Protein AF-A0A367M8P6-F1 (afdb_monomer_lite)

pLDDT: mean 71.66, std 14.02, range [35.97, 88.62]

Radius of gyration: 14.67 Å; chains: 1; bounding box: 43×22×36 Å

Sequence (112 aa):
GTRPGEFARYAAARPSLGWRDGATLGERAGLEQRLRGKRAELLLWRGSAEPASPRGSLKAEPGQAMARLVDDLRRVAGLTLDFQPLDGLGHGETLGASLRLLLARPAVERQR

InterPro domains:
  IPR029058 Alpha/Beta hydrol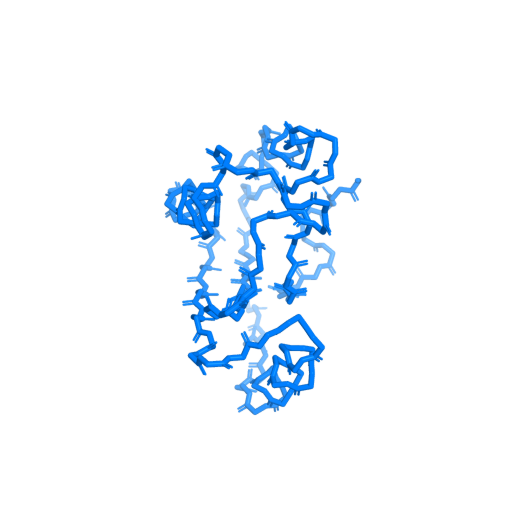ase fold [G3DSA:3.40.50.1820] (1-109)
  IPR029058 Alpha/Beta hydrolase fold [SSF53474] (3-101)
  IPR052558 Siderophore Hydrolyzing Esterase D [PTHR40841] (2-105)

Structure (mmCIF, N/CA/C/O backbone):
data_AF-A0A367M8P6-F1
#
_entry.id   AF-A0A367M8P6-F1
#
loop_
_atom_site.group_PDB
_atom_site.id
_atom_site.type_symbol
_atom_site.label_atom_id
_atom_site.label_alt_id
_atom_site.label_comp_id
_atom_site.label_asym_id
_atom_site.label_entity_id
_atom_site.label_seq_id
_atom_site.pdbx_PDB_ins_code
_atom_site.Cartn_x
_atom_site.Cartn_y
_atom_site.Cartn_z
_atom_site.occupancy
_atom_site.B_iso_or_equiv
_atom_site.auth_seq_id
_atom_site.auth_comp_id
_atom_site.auth_asym_id
_atom_site.auth_atom_id
_atom_site.pdbx_PDB_model_num
ATOM 1 N N . GLY A 1 1 ? 2.091 14.626 7.775 1.00 40.69 1 GLY A N 1
ATOM 2 C CA . GLY A 1 1 ? 1.081 14.882 8.824 1.00 40.69 1 GLY A CA 1
ATOM 3 C C . GLY A 1 1 ? -0.069 13.914 8.676 1.00 40.69 1 GLY A C 1
ATOM 4 O O . GLY A 1 1 ? -1.047 14.238 8.022 1.00 40.69 1 GLY A O 1
ATOM 5 N N . THR A 1 2 ? 0.059 12.708 9.221 1.00 49.59 2 THR A N 1
ATOM 6 C CA . THR A 1 2 ? -0.939 11.644 9.068 1.00 49.59 2 THR A CA 1
ATOM 7 C C . THR A 1 2 ? -1.722 11.476 10.372 1.00 49.59 2 THR A C 1
ATOM 9 O O . THR A 1 2 ? -1.178 11.060 11.398 1.00 49.59 2 THR A O 1
ATOM 12 N N . ARG A 1 3 ? -3.007 11.858 10.348 1.00 50.59 3 ARG A N 1
ATOM 13 C CA . ARG A 1 3 ? -3.980 11.637 11.429 1.00 50.59 3 ARG A CA 1
ATOM 14 C C . ARG A 1 3 ? -4.764 10.351 11.133 1.00 50.59 3 ARG A C 1
ATOM 16 O O . ARG A 1 3 ? -5.726 10.397 10.367 1.00 50.59 3 ARG A O 1
ATOM 23 N N . PRO A 1 4 ? -4.368 9.189 11.677 1.00 55.75 4 PRO A N 1
ATOM 24 C CA . PRO A 1 4 ? -5.129 7.964 11.467 1.00 55.75 4 PRO A CA 1
ATOM 25 C C . PRO A 1 4 ? -6.505 8.065 12.154 1.00 55.75 4 PRO A C 1
ATOM 27 O O . PRO A 1 4 ? -6.616 8.391 13.343 1.00 55.75 4 PRO A O 1
ATOM 30 N N . GLY A 1 5 ? -7.558 7.808 11.374 1.00 55.72 5 GLY A N 1
ATOM 31 C CA . GLY A 1 5 ? -8.959 7.841 11.808 1.00 55.72 5 GLY A CA 1
ATOM 32 C C . GLY A 1 5 ? -9.815 8.964 11.214 1.00 55.72 5 GLY A C 1
ATOM 33 O O . GLY A 1 5 ? -11.004 8.994 11.500 1.00 55.72 5 GLY A O 1
ATOM 34 N N . GLU A 1 6 ? -9.257 9.861 10.391 1.00 64.19 6 GLU A N 1
ATOM 35 C CA . GLU A 1 6 ? -10.076 10.762 9.550 1.00 64.19 6 GLU A CA 1
ATOM 36 C C . GLU A 1 6 ? -10.755 9.999 8.400 1.00 64.19 6 GLU A C 1
ATOM 38 O O . GLU A 1 6 ? -11.831 10.382 7.947 1.00 64.19 6 GLU A O 1
ATOM 43 N N . PHE A 1 7 ? -10.158 8.885 7.966 1.00 63.72 7 PHE A N 1
ATOM 44 C CA . PHE A 1 7 ? -10.693 8.017 6.922 1.00 63.72 7 PHE A CA 1
ATOM 45 C C . PHE A 1 7 ? -10.653 6.559 7.380 1.00 63.72 7 PHE A C 1
ATOM 47 O O . PHE A 1 7 ? -9.707 6.129 8.041 1.00 63.72 7 PHE A O 1
ATOM 54 N N . ALA A 1 8 ? -11.672 5.785 7.004 1.00 61.12 8 ALA A N 1
ATOM 55 C CA . ALA A 1 8 ? -11.732 4.353 7.297 1.00 61.12 8 ALA A CA 1
ATOM 56 C C . ALA A 1 8 ? -10.796 3.523 6.391 1.00 61.12 8 ALA A C 1
ATOM 58 O O . ALA A 1 8 ? -10.319 2.463 6.796 1.00 61.12 8 ALA A O 1
ATOM 59 N N . ARG A 1 9 ? -10.494 4.026 5.185 1.00 73.19 9 ARG A N 1
ATOM 60 C CA . ARG A 1 9 ? -9.628 3.382 4.189 1.00 73.19 9 ARG A CA 1
ATOM 61 C C . ARG A 1 9 ? -8.685 4.403 3.560 1.00 73.19 9 ARG A C 1
ATOM 63 O O . ARG A 1 9 ? -9.124 5.450 3.092 1.00 73.19 9 ARG A O 1
ATOM 70 N N . TYR A 1 10 ? -7.405 4.061 3.516 1.00 75.19 10 TYR A N 1
ATOM 71 C CA . TYR A 1 10 ? -6.345 4.816 2.863 1.00 75.19 10 TYR A CA 1
ATOM 72 C C . TYR A 1 10 ? -5.849 4.024 1.651 1.00 75.19 10 TYR A C 1
ATOM 74 O O . TYR A 1 10 ? -5.567 2.833 1.749 1.00 75.19 10 TYR A O 1
ATOM 82 N N . ALA A 1 11 ? -5.742 4.679 0.499 1.00 73.75 11 ALA A N 1
ATOM 83 C CA . ALA A 1 11 ? -5.257 4.073 -0.735 1.00 73.75 11 ALA A CA 1
ATOM 84 C C . ALA A 1 11 ? -4.018 4.835 -1.204 1.00 73.75 11 ALA A C 1
ATOM 86 O O . ALA A 1 11 ? -4.106 6.014 -1.545 1.00 73.75 11 ALA A O 1
ATOM 87 N N . ALA A 1 12 ? -2.864 4.171 -1.207 1.00 72.50 12 ALA A N 1
ATOM 88 C CA . ALA A 1 12 ? -1.616 4.746 -1.684 1.00 72.50 12 ALA A CA 1
ATOM 89 C C . ALA A 1 12 ? -1.101 3.934 -2.875 1.00 72.50 12 ALA A C 1
ATOM 91 O O . ALA A 1 12 ? -0.395 2.933 -2.742 1.00 72.50 12 ALA A O 1
ATOM 92 N N . ALA A 1 13 ? -1.450 4.405 -4.069 1.00 58.03 13 ALA A N 1
ATOM 93 C CA . ALA A 1 13 ? -0.777 3.998 -5.286 1.00 58.03 13 ALA A CA 1
ATOM 94 C C . ALA A 1 13 ? 0.580 4.707 -5.326 1.00 58.03 13 ALA A C 1
ATOM 96 O O . ALA A 1 13 ? 0.627 5.931 -5.435 1.00 58.03 13 ALA A O 1
ATOM 97 N N . ARG A 1 14 ? 1.676 3.941 -5.255 1.00 59.44 14 ARG A N 1
ATOM 98 C CA . ARG A 1 14 ? 3.052 4.451 -5.385 1.00 59.44 14 ARG A CA 1
ATOM 99 C C . ARG A 1 14 ? 3.485 5.429 -4.282 1.00 59.44 14 ARG A C 1
ATOM 101 O O . ARG A 1 14 ? 3.720 6.615 -4.535 1.00 59.44 14 ARG A O 1
ATOM 108 N N . PRO A 1 15 ? 3.676 4.965 -3.042 1.00 57.00 15 PRO A N 1
ATOM 109 C CA . PRO A 1 15 ? 4.394 5.790 -2.090 1.00 57.00 15 PRO A CA 1
ATOM 110 C C . PRO A 1 15 ? 5.809 6.037 -2.636 1.00 57.00 15 PRO A C 1
ATOM 112 O O . PRO A 1 15 ? 6.541 5.097 -2.952 1.00 57.00 15 PRO A O 1
ATOM 115 N N . SER A 1 16 ? 6.194 7.305 -2.770 1.00 52.66 16 SER A N 1
ATOM 116 C CA . SER A 1 16 ? 7.558 7.714 -3.116 1.00 52.66 16 SER A CA 1
ATOM 117 C C . SER A 1 16 ? 8.495 7.404 -1.948 1.00 52.66 16 SER A C 1
ATOM 119 O O . SER A 1 16 ? 8.939 8.301 -1.238 1.00 52.66 16 SER A O 1
ATOM 121 N N . LEU A 1 17 ? 8.791 6.122 -1.726 1.00 55.44 17 LEU A N 1
ATOM 122 C CA . LEU A 1 17 ? 9.611 5.652 -0.604 1.00 55.44 17 LEU A CA 1
ATOM 123 C C . LEU A 1 17 ? 11.067 6.142 -0.685 1.00 55.44 17 LEU A C 1
ATOM 125 O O . LEU A 1 17 ? 11.770 6.127 0.319 1.00 55.44 17 LEU A O 1
ATOM 129 N N . GLY A 1 18 ? 11.501 6.619 -1.858 1.00 45.41 18 GLY A N 1
ATOM 130 C CA . GLY A 1 18 ? 12.795 7.272 -2.075 1.00 45.41 18 GLY A CA 1
ATOM 131 C C . GLY A 1 18 ? 12.803 8.795 -1.870 1.00 45.41 18 GLY A C 1
ATOM 132 O O . GLY A 1 18 ? 13.836 9.422 -2.088 1.00 45.41 18 GLY A O 1
ATOM 133 N N . TRP A 1 19 ? 11.685 9.426 -1.490 1.00 35.97 19 TRP A N 1
ATOM 134 C CA . TRP A 1 19 ? 11.669 10.860 -1.186 1.00 35.97 19 TRP A CA 1
ATOM 135 C C . TRP A 1 19 ? 12.176 11.087 0.249 1.00 35.97 19 TRP A C 1
ATOM 137 O O . TRP A 1 19 ? 11.569 10.616 1.210 1.00 35.97 19 TRP A O 1
ATOM 147 N N . ARG A 1 20 ? 13.309 11.797 0.382 1.00 38.25 20 ARG A N 1
ATOM 148 C CA . ARG A 1 20 ? 14.020 12.105 1.646 1.00 38.25 20 ARG A CA 1
ATOM 149 C C . ARG A 1 20 ? 14.470 10.869 2.444 1.00 38.25 20 ARG A C 1
ATOM 151 O O . ARG A 1 20 ? 14.116 10.759 3.612 1.00 38.25 20 ARG A O 1
ATOM 158 N N . ASP A 1 21 ? 15.206 9.941 1.829 1.00 46.28 21 ASP A N 1
ATOM 159 C CA . ASP A 1 21 ? 15.840 8.798 2.525 1.00 46.28 21 ASP A CA 1
ATOM 160 C C . ASP A 1 21 ? 14.887 8.001 3.438 1.00 46.28 21 ASP A C 1
ATOM 162 O O . ASP A 1 21 ? 15.244 7.560 4.529 1.00 46.28 21 ASP A O 1
ATOM 166 N N . GLY A 1 22 ? 13.629 7.841 3.015 1.00 47.88 22 GLY A N 1
ATOM 167 C CA . GLY A 1 22 ? 12.617 7.171 3.823 1.00 47.88 22 GLY A CA 1
ATOM 168 C C . GLY A 1 22 ? 12.049 8.026 4.961 1.00 47.88 22 GLY A C 1
ATOM 169 O O . GLY A 1 22 ? 11.609 7.470 5.956 1.00 47.88 22 GLY A O 1
ATOM 170 N N . ALA A 1 23 ? 11.976 9.356 4.854 1.00 42.50 23 ALA A N 1
ATOM 171 C CA . ALA A 1 23 ? 11.355 10.210 5.881 1.00 42.50 23 ALA A CA 1
ATOM 172 C C . ALA A 1 23 ? 9.886 9.842 6.193 1.00 42.50 23 ALA A C 1
ATOM 174 O O . ALA A 1 23 ? 9.430 10.014 7.323 1.00 42.50 23 ALA A O 1
ATOM 175 N N . THR A 1 24 ? 9.150 9.253 5.242 1.00 50.53 24 THR A N 1
ATOM 176 C CA . THR A 1 24 ? 7.814 8.674 5.497 1.00 50.53 24 THR A CA 1
ATOM 177 C C . THR A 1 24 ? 7.868 7.507 6.494 1.00 50.53 24 THR A C 1
ATOM 179 O O . THR A 1 24 ? 6.885 7.227 7.174 1.00 50.53 24 THR A O 1
ATOM 182 N N . LEU A 1 25 ? 9.025 6.854 6.645 1.00 51.28 25 LEU A N 1
ATOM 183 C CA . LEU A 1 25 ? 9.255 5.808 7.637 1.00 51.28 25 LEU A CA 1
ATOM 184 C C . LEU A 1 25 ? 9.284 6.362 9.069 1.00 51.28 25 LEU A C 1
ATOM 186 O O . LEU A 1 25 ? 8.908 5.635 9.987 1.00 51.28 25 LEU A O 1
ATOM 190 N N . GLY A 1 26 ? 9.678 7.629 9.254 1.00 47.56 26 GLY A N 1
ATOM 191 C CA . GLY A 1 26 ? 9.657 8.329 10.542 1.00 47.56 26 GLY A CA 1
ATOM 192 C C . GLY A 1 26 ? 8.242 8.691 11.003 1.00 47.56 26 GLY A C 1
ATOM 193 O O . GLY A 1 26 ? 7.938 8.597 12.189 1.00 47.56 26 GLY A O 1
ATOM 194 N N . GLU A 1 27 ? 7.324 8.983 10.070 1.00 54.19 27 GLU A N 1
ATOM 195 C CA . GLU A 1 27 ? 5.903 9.200 10.391 1.00 54.19 27 GLU A CA 1
ATOM 196 C C . GLU A 1 27 ? 5.184 7.918 10.862 1.00 54.19 27 GLU A C 1
ATOM 198 O O . GLU A 1 27 ? 4.057 8.003 11.356 1.00 54.19 27 GLU A O 1
ATOM 203 N N . ARG A 1 28 ? 5.823 6.741 10.761 1.00 59.38 28 ARG A N 1
ATOM 204 C CA . ARG A 1 28 ? 5.303 5.460 11.276 1.00 59.38 28 ARG A CA 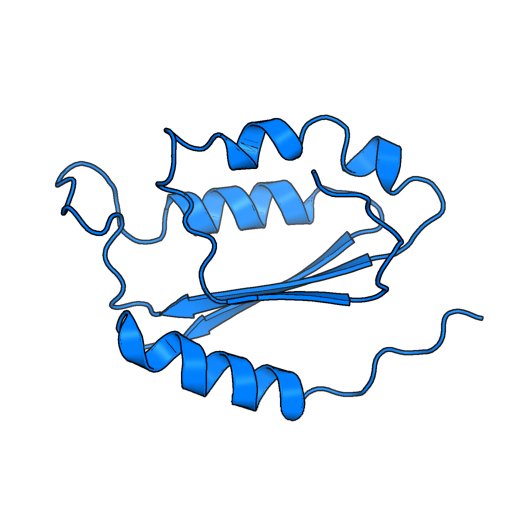1
ATOM 205 C C . ARG A 1 28 ? 5.491 5.301 12.781 1.00 59.38 28 AR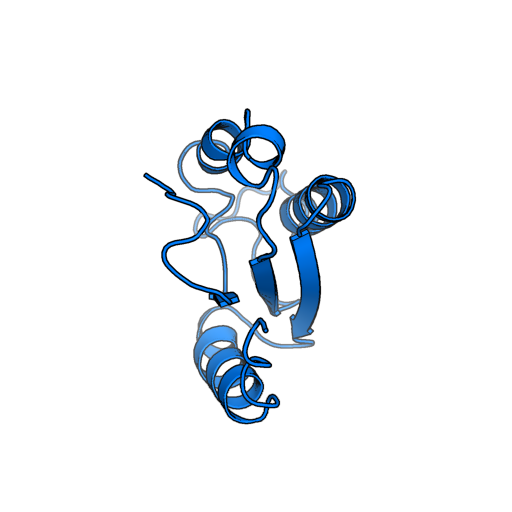G A C 1
ATOM 207 O O . ARG A 1 28 ? 4.739 4.547 13.397 1.00 59.38 28 ARG A O 1
ATOM 214 N N . ALA A 1 29 ? 6.466 5.989 13.381 1.00 60.66 29 ALA A N 1
ATOM 215 C CA . ALA A 1 29 ? 6.691 5.918 14.820 1.00 60.66 29 ALA A CA 1
ATOM 216 C C . ALA A 1 29 ? 5.409 6.354 15.556 1.00 60.66 29 ALA A C 1
ATOM 218 O O . ALA A 1 29 ? 4.874 7.444 15.338 1.00 60.66 29 ALA A O 1
ATOM 219 N N . GLY A 1 30 ? 4.843 5.449 16.357 1.00 66.56 30 GLY A N 1
ATOM 220 C CA . GLY A 1 30 ? 3.575 5.669 17.054 1.00 66.56 30 GLY A CA 1
ATOM 221 C C . GLY A 1 30 ? 2.309 5.512 16.199 1.00 66.56 30 GLY A C 1
ATOM 222 O O . GLY A 1 30 ? 1.249 5.941 16.646 1.00 66.56 30 GLY A O 1
ATOM 223 N N . LEU A 1 31 ? 2.369 4.928 14.992 1.00 71.19 31 LEU A N 1
ATOM 224 C CA . LEU A 1 31 ? 1.167 4.592 14.208 1.00 71.19 31 LEU A CA 1
ATOM 225 C C . LEU A 1 31 ? 0.250 3.642 14.988 1.00 71.19 31 LEU A C 1
ATOM 227 O O . LEU A 1 31 ? -0.939 3.912 15.111 1.00 71.19 31 LEU A O 1
ATOM 231 N N . GLU A 1 32 ? 0.816 2.587 15.573 1.00 72.38 32 GLU A N 1
ATOM 232 C CA . GLU A 1 32 ? 0.080 1.644 16.421 1.00 72.38 32 GLU A CA 1
ATOM 233 C C . GLU A 1 32 ? -0.580 2.355 17.609 1.00 72.38 32 GLU A C 1
ATOM 235 O O . GLU A 1 32 ? -1.763 2.167 17.882 1.00 72.38 32 GLU A O 1
ATOM 240 N N . GLN A 1 33 ? 0.149 3.259 18.271 1.00 73.94 33 GLN A N 1
ATOM 241 C CA . GLN A 1 33 ? -0.393 4.039 19.382 1.00 73.94 33 GLN A CA 1
ATOM 242 C C . GLN A 1 33 ? -1.545 4.951 18.943 1.00 73.94 33 GLN A C 1
ATOM 244 O O . GLN A 1 33 ? -2.527 5.084 19.669 1.00 73.94 33 GLN A O 1
ATOM 249 N N . ARG A 1 34 ? -1.458 5.538 17.745 1.00 73.50 34 ARG A N 1
ATOM 250 C CA . ARG A 1 34 ? -2.517 6.374 17.165 1.00 73.50 34 ARG A CA 1
ATOM 251 C C . ARG A 1 34 ? -3.714 5.566 16.637 1.00 73.50 34 ARG A C 1
ATOM 253 O O . ARG A 1 34 ? -4.805 6.125 16.523 1.00 73.50 34 ARG A O 1
ATOM 260 N N . LEU A 1 35 ? -3.522 4.281 16.328 1.00 75.50 35 LEU A N 1
ATOM 261 C CA . LEU A 1 35 ? -4.572 3.338 15.928 1.00 75.50 35 LEU A CA 1
ATOM 262 C C . LEU A 1 35 ? -5.224 2.612 17.111 1.00 75.50 35 LEU A C 1
ATOM 264 O O . LEU A 1 35 ? -6.201 1.897 16.905 1.00 75.50 35 LEU A O 1
ATOM 268 N N . ARG A 1 36 ? -4.759 2.804 18.353 1.00 77.62 36 ARG A N 1
ATOM 269 C CA . ARG A 1 36 ? -5.405 2.204 19.531 1.00 77.62 36 ARG A CA 1
ATOM 270 C C . ARG A 1 36 ? -6.896 2.548 19.574 1.00 77.62 36 ARG A C 1
ATOM 272 O O . ARG A 1 36 ? -7.273 3.717 19.555 1.00 77.62 36 ARG A O 1
ATOM 279 N N . GLY A 1 37 ? -7.734 1.512 19.635 1.00 76.19 37 GLY A N 1
ATOM 280 C CA . GLY A 1 37 ? -9.195 1.641 19.648 1.00 76.19 37 GLY A CA 1
ATOM 281 C C . GLY A 1 37 ? -9.825 1.997 18.295 1.00 76.19 37 GLY A C 1
ATOM 282 O O . GLY A 1 37 ? -11.028 2.230 18.238 1.00 76.19 37 GLY A O 1
ATOM 283 N N . LYS A 1 38 ? -9.045 2.033 17.208 1.00 78.81 38 LYS A N 1
ATOM 284 C CA . LYS A 1 38 ? -9.505 2.324 15.845 1.00 78.81 38 LYS A CA 1
ATOM 285 C C . LYS A 1 38 ? -9.125 1.180 14.910 1.00 78.81 38 LYS A C 1
ATOM 287 O O . LYS A 1 38 ? -8.167 0.453 15.154 1.00 78.81 38 LYS A O 1
ATOM 292 N N . ARG A 1 39 ? -9.864 1.037 13.810 1.00 80.31 39 ARG A N 1
ATOM 293 C CA . ARG A 1 39 ? -9.476 0.165 12.695 1.00 80.31 39 ARG A CA 1
ATOM 294 C C . ARG A 1 39 ? -9.292 1.010 11.447 1.00 80.31 39 ARG A C 1
ATOM 296 O O . ARG A 1 39 ? -10.120 1.881 11.180 1.00 80.31 39 ARG A O 1
ATOM 303 N N . ALA A 1 40 ? -8.224 0.742 10.709 1.00 80.56 40 ALA A N 1
ATOM 304 C CA . ALA A 1 40 ? -7.944 1.371 9.427 1.00 80.56 40 ALA A CA 1
ATOM 305 C C . ALA A 1 40 ? -7.575 0.306 8.394 1.00 80.56 40 ALA A C 1
ATOM 307 O O . ALA A 1 40 ? -6.945 -0.698 8.725 1.00 80.56 40 ALA A O 1
ATOM 308 N N . GLU A 1 41 ? -7.947 0.545 7.144 1.00 83.06 41 GLU A N 1
ATOM 309 C CA . GLU A 1 41 ? -7.519 -0.261 6.003 1.00 83.06 41 GLU A CA 1
ATOM 310 C C . GLU A 1 41 ? -6.519 0.534 5.157 1.00 83.06 41 GLU A C 1
ATOM 312 O O . GLU A 1 41 ? -6.729 1.722 4.899 1.00 83.06 41 GLU A O 1
ATOM 317 N N . LEU A 1 42 ? -5.434 -0.107 4.727 1.00 83.62 42 LEU A N 1
ATOM 318 C CA . LEU A 1 42 ? -4.425 0.468 3.846 1.00 83.62 42 LEU A CA 1
ATOM 319 C C . LEU A 1 42 ? -4.243 -0.415 2.610 1.00 83.62 42 LEU A C 1
ATOM 321 O O . LEU A 1 42 ? -3.874 -1.583 2.712 1.00 83.62 42 LEU A O 1
ATOM 325 N N . LEU A 1 43 ? -4.470 0.183 1.445 1.00 85.50 43 LEU A N 1
ATOM 326 C CA . LEU A 1 43 ? -4.275 -0.431 0.137 1.00 85.50 43 LEU A CA 1
ATOM 327 C C . LEU A 1 43 ? -3.000 0.116 -0.506 1.00 85.50 43 LEU A C 1
ATOM 329 O O . LEU A 1 43 ? -2.841 1.336 -0.632 1.00 85.50 43 LEU A O 1
ATOM 333 N N . LEU A 1 44 ? -2.109 -0.781 -0.924 1.00 85.62 44 LEU A N 1
ATOM 334 C CA . LEU A 1 44 ? -0.832 -0.460 -1.554 1.00 85.62 44 LEU A CA 1
ATOM 335 C C . LEU A 1 44 ? -0.706 -1.144 -2.917 1.00 85.62 44 LEU A C 1
ATOM 337 O O . LEU A 1 44 ? -0.909 -2.349 -3.043 1.00 85.62 44 LEU A O 1
ATOM 341 N N . TRP A 1 45 ? -0.271 -0.380 -3.920 1.00 85.00 45 TRP A N 1
ATOM 342 C CA . TRP A 1 45 ? 0.072 -0.904 -5.245 1.00 85.00 45 TRP A CA 1
ATOM 343 C C . TRP A 1 45 ? 1.445 -0.422 -5.696 1.00 85.00 45 TRP A C 1
ATOM 345 O O . TRP A 1 45 ? 1.823 0.732 -5.455 1.00 85.00 45 TRP A O 1
ATOM 355 N N . ARG A 1 46 ? 2.168 -1.303 -6.392 1.00 84.62 46 ARG A N 1
ATOM 356 C CA . ARG A 1 46 ? 3.442 -1.003 -7.054 1.00 84.62 46 ARG A CA 1
ATOM 357 C C . ARG A 1 46 ? 3.564 -1.805 -8.345 1.00 84.62 46 ARG A C 1
ATOM 359 O O . ARG A 1 46 ? 3.399 -3.021 -8.317 1.00 84.62 46 ARG A O 1
ATOM 366 N N . GLY A 1 47 ? 3.906 -1.139 -9.439 1.00 84.62 47 GLY A N 1
ATOM 367 C CA . GLY A 1 47 ? 4.272 -1.787 -10.692 1.00 84.62 47 GLY A CA 1
ATOM 368 C C . GLY A 1 47 ? 5.603 -2.529 -10.576 1.00 84.62 47 GLY A C 1
ATOM 369 O O . GLY A 1 47 ? 6.561 -2.011 -9.990 1.00 84.62 47 GLY A O 1
ATOM 370 N N . SER A 1 48 ? 5.685 -3.754 -11.097 1.00 81.50 48 SER A N 1
ATOM 371 C CA . SER A 1 48 ? 6.919 -4.548 -11.005 1.00 81.50 48 SER A CA 1
ATOM 372 C C . SER A 1 48 ? 8.048 -4.000 -11.886 1.00 81.50 48 SER A C 1
ATOM 374 O O . SER A 1 48 ? 9.214 -4.170 -11.535 1.00 81.50 48 SER A O 1
ATOM 376 N N . ALA A 1 49 ? 7.718 -3.250 -12.945 1.00 81.31 49 ALA A N 1
ATOM 377 C CA . ALA A 1 49 ? 8.682 -2.566 -13.809 1.00 81.31 49 ALA A CA 1
ATOM 378 C C . ALA A 1 49 ? 9.051 -1.151 -13.314 1.00 81.31 49 ALA A C 1
ATOM 380 O O . ALA A 1 49 ? 9.785 -0.423 -13.985 1.00 81.31 49 ALA A O 1
ATOM 381 N N . GLU A 1 50 ? 8.558 -0.724 -12.144 1.00 77.56 50 GLU A N 1
ATOM 382 C CA . GLU A 1 50 ? 8.942 0.569 -11.575 1.00 77.56 50 GLU A CA 1
ATOM 383 C C . GLU A 1 50 ? 10.397 0.549 -11.071 1.00 77.56 50 GLU A C 1
ATOM 385 O O . GLU A 1 50 ? 10.781 -0.366 -10.329 1.00 77.56 50 GLU A O 1
ATOM 390 N N . PRO A 1 51 ? 11.208 1.581 -11.374 1.00 71.00 51 PRO A N 1
ATOM 391 C CA . PRO A 1 51 ? 12.543 1.706 -10.801 1.00 71.00 51 PRO A CA 1
ATOM 392 C C . PRO A 1 51 ? 12.472 1.971 -9.288 1.00 71.00 51 PRO A C 1
ATOM 394 O O . PRO A 1 51 ? 11.460 2.435 -8.756 1.00 71.00 51 PRO A O 1
ATOM 397 N N . ALA A 1 52 ? 13.562 1.692 -8.569 1.00 68.06 52 ALA A N 1
ATOM 398 C CA . ALA A 1 52 ? 13.652 1.966 -7.131 1.00 68.06 52 ALA A CA 1
ATOM 399 C C . ALA A 1 52 ? 13.630 3.473 -6.803 1.00 68.06 52 ALA A C 1
ATOM 401 O O . ALA A 1 52 ? 13.128 3.876 -5.754 1.00 68.06 52 ALA A O 1
ATOM 402 N N . SER A 1 53 ? 14.154 4.311 -7.701 1.00 65.06 53 SER A N 1
ATOM 403 C CA . SER A 1 53 ? 14.114 5.770 -7.596 1.00 65.06 53 SER A CA 1
ATOM 404 C C . SER A 1 53 ? 14.035 6.418 -8.987 1.00 65.06 53 SER A C 1
ATOM 406 O O . SER A 1 53 ? 14.551 5.847 -9.949 1.00 65.06 53 SER A O 1
ATOM 408 N N . PRO A 1 54 ? 13.441 7.623 -9.122 1.00 60.41 54 PRO A N 1
ATOM 409 C CA . PRO A 1 54 ? 13.324 8.312 -10.414 1.00 60.41 54 PRO A CA 1
ATOM 410 C C . PRO A 1 54 ? 14.677 8.639 -11.052 1.00 60.41 54 PRO A C 1
ATOM 412 O O . PRO A 1 54 ? 14.776 8.779 -12.264 1.00 60.41 54 PRO A O 1
ATOM 415 N N . ARG A 1 55 ? 15.720 8.781 -10.224 1.00 63.22 55 ARG A N 1
ATOM 416 C CA . ARG A 1 55 ? 17.090 9.084 -10.655 1.00 63.22 55 ARG A CA 1
ATOM 417 C C . ARG A 1 55 ? 17.974 7.841 -10.795 1.00 63.22 55 ARG A C 1
ATOM 419 O O . ARG A 1 55 ? 19.165 7.999 -11.020 1.00 63.22 55 ARG A O 1
ATOM 426 N N . GLY A 1 56 ? 17.418 6.633 -10.657 1.00 53.66 56 GLY A N 1
ATOM 427 C CA . GLY A 1 56 ? 18.148 5.388 -10.897 1.00 53.66 56 GLY A CA 1
ATOM 428 C C . GLY A 1 56 ? 19.366 5.224 -9.989 1.00 53.66 56 GLY A C 1
ATOM 429 O O . GLY A 1 56 ? 20.506 5.236 -10.439 1.00 53.66 56 GLY A O 1
ATOM 430 N N . SER A 1 57 ? 19.151 5.057 -8.689 1.00 52.78 57 SER A N 1
ATOM 431 C CA . SER A 1 57 ? 20.225 4.609 -7.800 1.00 52.78 57 SER A CA 1
ATOM 432 C C . SER A 1 57 ? 20.494 3.117 -8.035 1.00 52.78 57 SER A C 1
ATOM 434 O O . SER A 1 57 ? 19.721 2.285 -7.566 1.00 52.78 57 SER A O 1
ATOM 436 N N . LEU A 1 58 ? 21.604 2.785 -8.705 1.00 51.28 58 LEU A N 1
ATOM 437 C CA . LEU A 1 58 ? 22.049 1.411 -9.018 1.00 51.28 58 LEU A CA 1
ATOM 438 C C . LEU A 1 58 ? 22.171 0.472 -7.800 1.00 51.28 58 LEU A C 1
ATOM 440 O O . LEU A 1 58 ? 22.241 -0.736 -7.968 1.00 51.28 58 LEU A O 1
ATOM 444 N N . LYS A 1 59 ? 22.221 1.014 -6.577 1.00 55.34 59 LYS A N 1
ATOM 445 C CA . LYS A 1 59 ? 22.328 0.236 -5.330 1.00 55.34 59 LYS A CA 1
ATOM 446 C C . LYS A 1 59 ? 20.988 -0.173 -4.715 1.00 55.34 59 LYS A C 1
ATOM 448 O O . LYS A 1 59 ? 20.987 -0.925 -3.746 1.00 55.34 59 LYS A O 1
ATOM 453 N N . ALA A 1 60 ? 19.870 0.370 -5.189 1.00 62.06 60 ALA A N 1
ATOM 454 C CA . ALA A 1 60 ? 18.571 0.108 -4.585 1.00 62.06 60 ALA A CA 1
ATOM 455 C C . ALA A 1 60 ? 17.827 -0.952 -5.397 1.00 62.06 60 ALA A C 1
ATOM 457 O O . ALA A 1 60 ? 17.391 -0.677 -6.513 1.00 62.06 60 ALA A O 1
ATOM 458 N N . GLU A 1 61 ? 17.651 -2.135 -4.809 1.00 67.50 61 GLU A N 1
ATOM 459 C CA . GLU A 1 61 ? 16.849 -3.201 -5.405 1.00 67.50 61 GLU A CA 1
ATOM 460 C C . GLU A 1 61 ? 15.389 -2.739 -5.571 1.00 67.50 61 GLU A C 1
ATOM 462 O O . GLU A 1 61 ? 14.729 -2.390 -4.575 1.00 67.50 61 GLU A O 1
ATOM 467 N N . PRO A 1 62 ? 14.857 -2.705 -6.810 1.00 69.69 62 PRO A N 1
ATOM 468 C CA . PRO A 1 62 ? 13.479 -2.316 -7.070 1.00 69.69 62 PRO A CA 1
ATOM 469 C C . PRO A 1 62 ? 12.503 -3.158 -6.244 1.00 69.69 62 PRO A C 1
ATOM 471 O O . PRO A 1 62 ? 12.463 -4.378 -6.332 1.00 69.69 62 PRO A O 1
ATOM 474 N N . GLY A 1 63 ? 11.690 -2.498 -5.420 1.00 72.50 63 GLY A N 1
ATOM 475 C CA . GLY A 1 63 ? 10.657 -3.161 -4.619 1.00 72.50 63 GLY A CA 1
ATOM 476 C C . GLY A 1 63 ? 11.103 -3.636 -3.237 1.00 72.50 63 GLY A C 1
ATOM 477 O O . GLY A 1 63 ? 10.233 -3.842 -2.394 1.00 72.50 63 GLY A O 1
ATOM 478 N N . GLN A 1 64 ? 12.403 -3.693 -2.925 1.00 79.06 64 GLN A N 1
ATOM 479 C CA . GLN A 1 64 ? 12.871 -4.108 -1.593 1.00 79.06 64 GLN A CA 1
ATOM 480 C C . GLN A 1 64 ? 12.354 -3.180 -0.480 1.00 79.06 64 GLN A C 1
ATOM 482 O O . GLN A 1 64 ? 11.922 -3.643 0.575 1.00 79.06 64 GLN A O 1
ATOM 487 N N . ALA A 1 65 ? 12.345 -1.866 -0.723 1.00 75.19 65 ALA A N 1
ATOM 488 C CA . ALA A 1 65 ? 11.793 -0.893 0.221 1.00 75.19 65 ALA A CA 1
ATOM 489 C C . ALA A 1 65 ? 10.283 -1.087 0.449 1.00 75.19 65 ALA A C 1
ATOM 491 O O . ALA A 1 65 ? 9.807 -0.929 1.571 1.00 75.19 65 ALA A O 1
ATOM 492 N N . MET A 1 66 ? 9.540 -1.467 -0.598 1.00 79.44 66 MET A N 1
ATOM 493 C CA . MET A 1 66 ? 8.109 -1.760 -0.495 1.00 79.44 66 MET A CA 1
ATOM 494 C C . MET A 1 66 ? 7.869 -3.053 0.285 1.00 79.44 66 MET A C 1
ATOM 496 O O . MET A 1 66 ? 7.034 -3.063 1.180 1.00 79.44 66 MET A O 1
ATOM 500 N N . ALA A 1 67 ? 8.630 -4.113 0.004 1.00 82.00 67 ALA A N 1
ATOM 501 C CA . ALA A 1 67 ? 8.523 -5.377 0.728 1.00 82.00 67 ALA A CA 1
ATOM 502 C C . ALA A 1 67 ? 8.759 -5.182 2.235 1.00 82.00 67 ALA A C 1
ATOM 504 O O . ALA A 1 67 ? 7.921 -5.570 3.045 1.00 82.00 67 ALA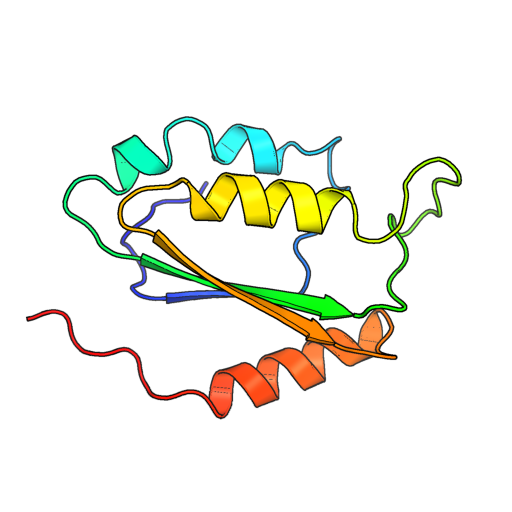 A O 1
ATOM 505 N N . ARG A 1 68 ? 9.833 -4.469 2.609 1.00 81.62 68 ARG A N 1
ATOM 506 C CA . ARG A 1 68 ? 10.115 -4.129 4.015 1.00 81.62 68 ARG A CA 1
ATOM 507 C C . ARG A 1 68 ? 8.989 -3.314 4.650 1.00 81.62 68 ARG A C 1
ATOM 509 O O . ARG A 1 68 ? 8.594 -3.588 5.776 1.00 81.62 68 ARG A O 1
ATOM 516 N N . LEU A 1 69 ? 8.446 -2.333 3.927 1.00 79.50 69 LEU A N 1
ATOM 517 C CA . LEU A 1 69 ? 7.326 -1.533 4.417 1.00 79.50 69 LEU A CA 1
ATOM 518 C C . LEU A 1 69 ? 6.075 -2.386 4.663 1.00 79.50 69 LEU A C 1
ATOM 520 O O . LEU A 1 69 ? 5.415 -2.212 5.683 1.00 79.50 69 LEU A O 1
ATOM 524 N N . VAL A 1 70 ? 5.747 -3.287 3.738 1.00 84.81 70 VAL A N 1
ATOM 525 C CA . VAL A 1 70 ? 4.601 -4.194 3.859 1.00 84.81 70 VAL A CA 1
ATOM 526 C C . VAL A 1 70 ? 4.766 -5.104 5.075 1.00 84.81 70 VAL A C 1
ATOM 528 O O . VAL A 1 70 ? 3.829 -5.236 5.861 1.00 84.81 70 VAL A O 1
ATOM 531 N N . ASP A 1 71 ? 5.953 -5.672 5.277 1.00 86.50 71 ASP A N 1
ATOM 532 C CA . ASP A 1 71 ? 6.234 -6.532 6.428 1.00 86.50 71 ASP A CA 1
ATOM 533 C C . ASP A 1 71 ? 6.165 -5.783 7.762 1.00 86.50 71 ASP A C 1
ATOM 535 O O . ASP A 1 71 ? 5.646 -6.325 8.738 1.00 86.50 71 ASP A O 1
ATOM 539 N N . ASP A 1 72 ? 6.627 -4.532 7.805 1.00 81.19 72 ASP A N 1
ATOM 540 C CA . ASP A 1 72 ? 6.500 -3.679 8.988 1.00 81.19 72 ASP A CA 1
ATOM 541 C C . ASP A 1 72 ? 5.025 -3.361 9.289 1.00 81.19 72 ASP A C 1
ATOM 543 O O . ASP A 1 72 ? 4.579 -3.463 10.431 1.00 81.19 72 ASP A O 1
ATOM 547 N N . LEU A 1 73 ? 4.245 -2.990 8.268 1.00 82.75 73 LEU A N 1
ATOM 548 C CA . LEU A 1 73 ? 2.844 -2.587 8.426 1.00 82.75 73 LEU A CA 1
ATOM 549 C C . LEU A 1 73 ? 1.926 -3.757 8.791 1.00 82.75 73 LEU A C 1
ATOM 551 O O . LEU A 1 73 ? 0.976 -3.561 9.544 1.00 82.75 73 LEU A O 1
ATOM 555 N N . ARG A 1 74 ? 2.229 -4.976 8.330 1.00 86.56 74 ARG A N 1
ATOM 556 C CA . ARG A 1 74 ? 1.504 -6.198 8.727 1.00 86.56 74 ARG A CA 1
ATOM 557 C C . ARG A 1 74 ? 1.560 -6.474 10.229 1.00 86.56 74 ARG A C 1
ATOM 559 O O . ARG A 1 74 ? 0.708 -7.192 10.739 1.00 86.56 74 ARG A O 1
ATOM 566 N N . ARG A 1 75 ? 2.550 -5.923 10.935 1.00 86.31 75 ARG A N 1
ATOM 567 C CA . ARG A 1 75 ? 2.718 -6.098 12.386 1.00 86.31 75 ARG A CA 1
ATOM 568 C C . ARG A 1 75 ? 1.922 -5.084 13.208 1.00 86.31 75 ARG A C 1
ATOM 570 O O . ARG A 1 75 ? 1.892 -5.195 14.428 1.00 86.31 75 ARG A O 1
ATOM 577 N N . VAL A 1 76 ? 1.293 -4.093 12.573 1.00 83.25 76 VAL A N 1
ATOM 578 C CA . VAL A 1 76 ? 0.567 -3.028 13.273 1.00 83.25 76 VAL A CA 1
ATOM 579 C C . VAL A 1 76 ? -0.831 -3.509 13.657 1.00 83.25 76 VAL A C 1
ATOM 581 O O . VAL A 1 76 ? -1.687 -3.729 12.800 1.00 83.25 76 VAL A O 1
ATOM 584 N N . ALA A 1 77 ? -1.091 -3.622 14.960 1.00 83.44 77 ALA A N 1
ATOM 585 C CA . ALA A 1 77 ? -2.412 -3.975 15.466 1.00 83.44 77 ALA A CA 1
ATOM 586 C C . ALA A 1 77 ? -3.477 -2.944 15.035 1.00 83.44 77 ALA A C 1
ATOM 588 O O . ALA A 1 77 ? -3.273 -1.733 15.135 1.00 83.44 77 ALA A O 1
ATOM 589 N N . GLY A 1 78 ? -4.627 -3.429 14.556 1.00 81.62 78 GLY A N 1
ATOM 590 C CA . GLY A 1 78 ? -5.734 -2.584 14.085 1.00 81.62 78 GLY A CA 1
ATOM 591 C C . GLY A 1 78 ? -5.593 -2.059 12.649 1.00 81.62 78 GLY A C 1
ATOM 592 O O . GLY A 1 78 ? -6.498 -1.370 12.172 1.00 81.62 78 GLY A O 1
ATOM 593 N N . LEU A 1 79 ? -4.508 -2.399 11.942 1.00 85.25 79 LEU A N 1
ATOM 594 C CA . LEU A 1 79 ? -4.316 -2.076 10.528 1.00 85.25 79 LEU A CA 1
ATOM 595 C C . LEU A 1 79 ? -4.583 -3.304 9.651 1.00 85.25 79 LEU A C 1
ATOM 597 O O . LEU A 1 79 ? -3.896 -4.316 9.754 1.00 85.25 79 LEU A O 1
ATOM 601 N N . THR A 1 80 ? -5.555 -3.202 8.748 1.00 87.50 80 THR A N 1
ATOM 602 C CA . THR A 1 80 ? -5.721 -4.168 7.654 1.00 87.50 80 THR A CA 1
ATOM 603 C C . THR A 1 80 ? -4.891 -3.695 6.471 1.00 87.50 80 THR A C 1
ATOM 605 O O . THR A 1 80 ? -5.073 -2.567 6.016 1.00 87.50 80 THR A O 1
ATOM 608 N N . LEU A 1 81 ? -3.971 -4.526 5.985 1.00 86.31 81 LEU A N 1
ATOM 609 C CA . LEU A 1 81 ? -3.092 -4.187 4.869 1.00 86.31 81 LEU A CA 1
ATOM 610 C C . LEU A 1 81 ? -3.355 -5.110 3.681 1.00 86.31 81 LEU A C 1
ATOM 612 O O . LEU A 1 81 ? -3.225 -6.326 3.808 1.00 86.31 81 LEU A O 1
ATOM 616 N N . ASP A 1 82 ? -3.617 -4.522 2.519 1.00 88.62 82 ASP A N 1
ATOM 617 C CA . ASP A 1 82 ? -3.646 -5.229 1.242 1.00 88.62 82 ASP A CA 1
ATOM 618 C C . ASP A 1 82 ? -2.604 -4.604 0.306 1.00 88.62 82 ASP A C 1
ATOM 620 O O . ASP A 1 82 ? -2.651 -3.415 -0.020 1.00 88.62 82 ASP A O 1
ATOM 624 N N . PHE A 1 83 ? -1.618 -5.417 -0.069 1.00 87.44 83 PHE A N 1
ATOM 625 C CA . PHE A 1 83 ? -0.580 -5.056 -1.021 1.00 87.44 83 PHE A CA 1
ATOM 626 C C . PHE A 1 83 ? -0.709 -5.922 -2.269 1.00 87.44 83 PHE A C 1
ATOM 628 O O . PHE A 1 83 ? -0.583 -7.145 -2.191 1.00 87.44 83 PHE A O 1
ATOM 635 N N . GLN A 1 84 ? -0.872 -5.269 -3.418 1.00 87.25 84 GLN A N 1
ATOM 636 C CA . GLN A 1 84 ? -1.000 -5.928 -4.709 1.00 87.25 84 GLN A CA 1
ATOM 637 C C . GLN A 1 84 ? 0.086 -5.422 -5.678 1.00 87.25 84 GLN A C 1
ATOM 639 O O . GLN A 1 84 ? 0.043 -4.256 -6.099 1.00 87.25 84 GLN A O 1
ATOM 644 N N . PRO A 1 85 ? 1.065 -6.267 -6.056 1.00 85.44 85 PRO A N 1
ATOM 645 C CA . PRO A 1 85 ? 1.974 -5.943 -7.148 1.00 85.44 85 PRO A CA 1
ATOM 646 C C . PRO A 1 85 ? 1.202 -5.894 -8.473 1.00 85.44 85 PRO A C 1
ATOM 648 O O . PRO A 1 85 ? 0.257 -6.654 -8.686 1.00 85.44 85 PRO A O 1
ATOM 651 N N . LEU A 1 86 ? 1.585 -4.973 -9.356 1.00 86.38 86 LEU A N 1
ATOM 652 C CA . LEU A 1 86 ? 1.017 -4.849 -10.695 1.00 86.38 86 LEU A CA 1
ATOM 653 C C . LEU A 1 86 ? 2.061 -5.284 -11.719 1.00 86.38 86 LEU A C 1
ATOM 655 O O . LEU A 1 86 ? 2.958 -4.518 -12.085 1.00 86.38 86 LEU A O 1
ATOM 659 N N . ASP A 1 87 ? 1.961 -6.540 -12.136 1.00 84.88 87 ASP A N 1
ATOM 660 C CA . ASP A 1 87 ? 2.961 -7.155 -12.997 1.00 84.88 87 ASP A CA 1
ATOM 661 C C . ASP A 1 87 ? 3.044 -6.475 -14.366 1.00 84.88 87 ASP A C 1
ATOM 663 O O . ASP A 1 87 ? 2.034 -6.187 -15.007 1.00 84.88 87 ASP A O 1
ATOM 667 N N . GLY A 1 88 ? 4.272 -6.183 -14.798 1.00 82.62 88 GLY A N 1
ATOM 668 C CA . GLY A 1 88 ? 4.566 -5.570 -16.091 1.00 82.62 88 GLY A CA 1
ATOM 669 C C . GLY A 1 88 ? 4.264 -4.074 -16.173 1.00 82.62 88 GLY A C 1
ATOM 670 O O . GLY A 1 88 ? 4.589 -3.456 -17.184 1.00 82.62 88 GLY A O 1
ATOM 671 N N . LEU A 1 89 ? 3.684 -3.467 -15.131 1.00 86.00 89 LEU A N 1
ATOM 672 C CA . LEU A 1 89 ? 3.378 -2.039 -15.145 1.00 86.00 89 LEU A CA 1
ATOM 673 C C . LEU A 1 89 ? 4.586 -1.206 -14.720 1.00 86.00 89 LEU A C 1
ATOM 675 O O . LEU A 1 89 ? 5.234 -1.476 -13.703 1.00 86.00 89 LEU A O 1
ATOM 679 N N . GLY A 1 90 ? 4.874 -0.190 -15.529 1.00 78.88 90 GLY A N 1
ATOM 680 C CA . GLY A 1 90 ? 5.871 0.830 -15.261 1.00 78.88 90 GLY A CA 1
ATOM 681 C C . GLY A 1 90 ? 5.296 1.988 -14.453 1.00 78.88 90 GLY A C 1
ATOM 682 O O . GLY A 1 90 ? 4.245 1.897 -13.810 1.00 78.88 90 GLY A O 1
ATOM 683 N N . HIS A 1 91 ? 6.021 3.112 -14.454 1.00 75.19 91 HIS A N 1
ATOM 684 C CA . HIS A 1 91 ? 5.644 4.240 -13.618 1.00 75.19 91 HIS A CA 1
ATOM 685 C C . HIS A 1 91 ? 4.267 4.790 -14.043 1.00 75.19 91 HIS A C 1
ATOM 687 O O . HIS A 1 91 ? 3.361 4.848 -13.218 1.00 75.19 91 HIS A O 1
ATOM 693 N N . GLY A 1 92 ? 4.067 5.180 -15.300 1.00 75.75 92 GLY A N 1
ATOM 694 C CA . GLY A 1 92 ? 2.831 5.845 -15.739 1.00 75.75 92 GLY A CA 1
ATOM 695 C C . GLY A 1 92 ? 1.570 4.980 -15.622 1.00 75.75 92 GLY A C 1
ATOM 696 O O . GLY A 1 92 ? 0.494 5.486 -15.303 1.00 75.75 92 GLY A O 1
ATOM 697 N N . GLU A 1 93 ? 1.701 3.671 -15.815 1.00 83.25 93 GLU A N 1
ATOM 698 C CA . GLU A 1 93 ? 0.578 2.742 -15.931 1.00 83.25 93 GLU A CA 1
ATOM 699 C C . GLU A 1 93 ? -0.056 2.382 -14.576 1.00 83.25 93 GLU A C 1
ATOM 701 O O . GLU A 1 93 ? -1.273 2.180 -14.492 1.00 83.25 93 GLU A O 1
ATOM 706 N N . THR A 1 94 ? 0.736 2.369 -13.495 1.00 81.25 94 THR A N 1
ATOM 707 C CA . THR A 1 94 ? 0.275 2.016 -12.138 1.00 81.25 94 THR A CA 1
ATOM 708 C C . THR A 1 94 ? -0.864 2.912 -11.643 1.00 81.25 94 THR A C 1
ATOM 710 O O . THR A 1 94 ? -1.748 2.439 -10.925 1.00 81.25 94 THR A O 1
ATOM 713 N N . LEU A 1 95 ? -0.902 4.196 -12.022 1.00 79.75 95 LEU A N 1
ATOM 714 C C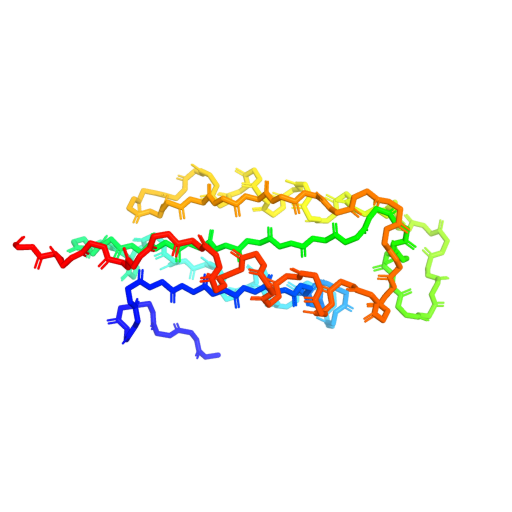A . LEU A 1 95 ? -1.957 5.113 -11.567 1.00 79.75 95 LEU A CA 1
ATOM 715 C C . LEU A 1 95 ? -3.337 4.696 -12.093 1.00 79.75 95 LEU A C 1
ATOM 717 O O . LEU A 1 95 ? -4.271 4.514 -11.315 1.00 79.75 95 LEU A O 1
ATOM 721 N N . GLY A 1 96 ? -3.462 4.502 -13.407 1.00 80.12 96 GLY A N 1
ATOM 722 C CA . GLY A 1 96 ? -4.731 4.106 -14.017 1.00 80.12 96 GLY A CA 1
ATOM 723 C C . GLY A 1 96 ? -5.188 2.721 -13.555 1.00 80.12 96 GLY A C 1
ATOM 724 O O . GLY A 1 96 ? -6.372 2.511 -13.298 1.00 80.12 96 GLY A O 1
ATOM 725 N N . ALA A 1 97 ? -4.250 1.783 -13.407 1.00 84.44 97 ALA A N 1
ATOM 726 C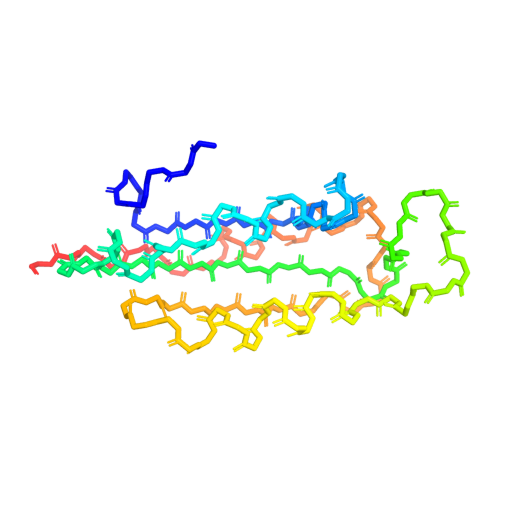 CA . ALA A 1 97 ? -4.549 0.436 -12.935 1.00 84.44 97 ALA A CA 1
ATOM 727 C C . ALA A 1 97 ? -5.011 0.416 -11.468 1.00 84.44 97 ALA A C 1
ATOM 729 O O . ALA A 1 97 ? -6.057 -0.157 -11.165 1.00 84.44 97 ALA A O 1
ATOM 730 N N . SER A 1 98 ? -4.288 1.092 -10.571 1.00 82.06 98 SER A N 1
ATOM 731 C CA . SER A 1 98 ? -4.649 1.167 -9.148 1.00 82.06 98 SER A CA 1
ATOM 732 C C . SER A 1 98 ? -6.000 1.846 -8.915 1.00 82.06 98 SER A C 1
ATOM 734 O O . SER A 1 98 ? -6.777 1.370 -8.092 1.00 82.06 98 SER A O 1
ATOM 736 N N . LEU A 1 99 ? -6.335 2.895 -9.676 1.00 83.25 99 LEU A N 1
ATOM 737 C CA . LEU A 1 99 ? -7.635 3.557 -9.559 1.00 83.25 99 LEU A CA 1
ATOM 738 C C . LEU A 1 99 ? -8.790 2.631 -9.963 1.00 83.25 99 LEU A C 1
ATOM 740 O O . LEU A 1 99 ? -9.793 2.560 -9.258 1.00 83.25 99 LEU A O 1
ATOM 744 N N . ARG A 1 100 ? -8.647 1.881 -11.063 1.00 85.94 100 ARG A N 1
ATOM 745 C CA . ARG A 1 100 ? -9.658 0.894 -11.482 1.00 85.94 100 ARG A CA 1
ATOM 746 C C . ARG A 1 100 ? -9.833 -0.206 -10.438 1.00 85.94 100 ARG A C 1
ATOM 748 O O . ARG A 1 100 ? -10.963 -0.554 -10.115 1.00 85.94 100 ARG A O 1
ATOM 755 N N . LEU A 1 101 ? -8.731 -0.710 -9.881 1.00 86.00 101 LEU A N 1
ATOM 756 C CA . LEU A 1 101 ? -8.764 -1.712 -8.814 1.00 86.00 101 LEU A CA 1
ATOM 757 C C . LEU A 1 101 ? -9.432 -1.175 -7.549 1.00 86.00 101 LEU A C 1
ATOM 759 O O . LEU A 1 101 ? -10.216 -1.885 -6.931 1.00 86.00 101 LEU A O 1
ATOM 763 N N . LEU A 1 102 ? -9.161 0.077 -7.176 1.00 84.75 102 LEU A N 1
ATOM 764 C CA . LEU A 1 102 ? -9.804 0.718 -6.034 1.00 84.75 102 LEU A CA 1
ATOM 765 C C . LEU A 1 102 ? -11.320 0.840 -6.234 1.00 84.75 102 LEU A C 1
ATOM 767 O O . LEU A 1 102 ? -12.074 0.516 -5.323 1.00 84.75 102 LEU A O 1
ATOM 771 N N . LEU A 1 103 ? -11.762 1.282 -7.413 1.00 84.69 103 LEU A N 1
ATOM 772 C CA . LEU A 1 103 ? -13.185 1.456 -7.726 1.00 84.69 103 LEU A CA 1
ATOM 773 C C . LEU A 1 103 ? -13.937 0.127 -7.878 1.00 84.69 103 LEU A C 1
ATOM 775 O O . LEU A 1 103 ? -15.142 0.083 -7.654 1.00 84.69 103 LEU A O 1
ATOM 779 N N . ALA A 1 104 ? -13.240 -0.952 -8.235 1.00 87.31 104 ALA A N 1
ATOM 780 C CA . ALA A 1 104 ? -13.813 -2.293 -8.316 1.00 87.31 104 ALA A CA 1
ATOM 781 C C . ALA A 1 104 ? -13.944 -2.985 -6.946 1.00 87.31 104 ALA A C 1
ATOM 783 O O . ALA A 1 104 ? -14.573 -4.040 -6.852 1.00 87.31 104 ALA A O 1
ATOM 784 N N . ARG A 1 105 ? -13.344 -2.433 -5.881 1.00 82.56 105 ARG A N 1
ATOM 785 C CA . ARG A 1 105 ? -13.416 -3.034 -4.545 1.00 82.56 105 ARG A CA 1
ATOM 786 C C . ARG A 1 105 ? -14.771 -2.793 -3.883 1.00 82.56 105 ARG A C 1
ATOM 788 O O . ARG A 1 105 ? -15.379 -1.742 -4.086 1.00 82.56 105 ARG A O 1
ATOM 795 N N . PRO A 1 106 ? -15.205 -3.718 -3.008 1.00 83.19 106 PRO A N 1
ATOM 796 C CA . PRO A 1 106 ? -16.361 -3.491 -2.156 1.00 83.19 106 PRO A CA 1
ATOM 797 C C . PRO A 1 106 ? -16.234 -2.177 -1.380 1.00 83.19 106 PRO A C 1
ATOM 799 O O . PRO A 1 106 ? -15.142 -1.807 -0.920 1.00 83.19 106 PRO A O 1
ATOM 802 N N . ALA A 1 107 ? -17.359 -1.481 -1.214 1.00 77.81 107 ALA A N 1
ATOM 803 C CA . ALA A 1 107 ? -17.429 -0.310 -0.351 1.00 77.81 107 ALA A CA 1
ATOM 804 C C . ALA A 1 107 ? -16.946 -0.663 1.065 1.00 77.81 107 ALA A C 1
ATOM 806 O O . ALA A 1 107 ? -17.081 -1.800 1.515 1.00 77.81 107 ALA A O 1
ATOM 807 N N . VAL A 1 108 ? -16.362 0.314 1.759 1.00 74.25 108 VAL A N 1
ATOM 808 C CA . VAL A 1 108 ? -15.910 0.123 3.142 1.00 74.25 108 VAL A CA 1
ATOM 809 C C . VAL A 1 108 ? -17.106 -0.279 4.002 1.00 74.25 108 VAL A C 1
ATOM 811 O O . VAL A 1 108 ? -18.127 0.414 4.004 1.00 74.25 108 VAL A O 1
ATOM 814 N N . GLU A 1 109 ? -16.982 -1.382 4.739 1.00 70.44 109 GLU A N 1
ATOM 815 C CA . GLU A 1 109 ? -18.000 -1.773 5.710 1.00 70.44 109 GLU A CA 1
ATOM 816 C C . GLU A 1 109 ? -18.165 -0.666 6.755 1.00 70.44 109 GLU A C 1
ATOM 818 O O . GLU A 1 109 ? -17.190 -0.174 7.333 1.00 70.44 109 GLU A O 1
ATOM 823 N N . ARG A 1 110 ? -19.412 -0.249 7.007 1.00 55.69 110 ARG A N 1
ATOM 824 C CA . ARG A 1 110 ? -19.684 0.707 8.082 1.00 55.69 110 ARG A CA 1
ATOM 825 C C . ARG A 1 110 ? -19.315 0.052 9.408 1.00 55.69 110 ARG A C 1
ATOM 827 O O . ARG A 1 110 ? -19.922 -0.948 9.786 1.00 55.69 110 ARG A O 1
ATOM 834 N N . GLN A 1 111 ? -18.353 0.641 10.114 1.00 52.53 111 GLN A N 1
ATOM 835 C CA . GLN A 1 111 ? -18.075 0.291 11.503 1.00 52.53 111 GLN A CA 1
ATOM 836 C C . GLN A 1 111 ? -19.352 0.559 12.313 1.00 52.53 111 GLN A C 1
ATOM 838 O O . GLN A 1 111 ? -19.797 1.704 12.395 1.00 52.53 111 GLN A O 1
ATOM 843 N N . ARG A 1 112 ? -19.983 -0.512 12.804 1.00 45.72 112 ARG A N 1
ATOM 844 C CA . ARG A 1 112 ? -21.014 -0.448 13.844 1.00 45.72 112 ARG A CA 1
ATOM 845 C C . ARG A 1 112 ? -20.356 -0.398 15.214 1.00 45.72 112 ARG A C 1
ATOM 847 O O . ARG A 1 112 ? -19.280 -1.028 15.357 1.00 45.72 112 ARG A O 1
#

Foldseek 3Di:
DDQPPPDQEAEDEDDQCVDPVRVVVVVCVCVLVSCVVHAHEYEYEDEPQEANHPVHDVPDDPCPSVVVVQVVQVPRPRYHYDYDYDYPDYDVRSVVVSVVVVVPDDDDPDDD

Secondary structure (DSSP, 8-state):
---TTS-SEEEEES--TTTTTTHHHHTTTTHHHHHTT--EEEEEEEETT--SSTT--TTS-TTHHHHHHHHHHTTSTTEEEEEEEETT--HHHHHHHHHHHHHTSPPPPP--

Organism: Pseudomonas aeruginosa (NCBI:txid287)